Protein AF-A0A428R364-F1 (afdb_monomer_lite)

Foldseek 3Di:
DPDDDDAAPVCLVVLVVVLVVLVVVLVVLVVVLVVLVVVLVVDDPVCVVVNVVSVVVNVVSVVVNVVSVVVSVVSVVVSVVRDPDPCVPVPPDPDDD

pLDDT: mean 82.58, std 17.65, range [37.97, 97.25]

Organism: NCBI:txid1325734

Secondary structure (DSSP, 8-state):
--------GGGHHHHHHHHHHHHHHHHHHHHHHHHHHHHHHTS-TT-HHHHHHHHHHHHHHHHHHHHHHHHHHHHHHHHHHHSPPPGGGSSSSS---

Sequence (97 aa):
MASQVFLNSTHVPLLDSFLFSLNSHIEDLLVRLNKLYQIMEHLPANQTEEHTRLDLLVKQCSLEADWAIKTFRSYMVMKEAAAPMPDNKRGKKFREL

Radius of gyration: 22.22 Å; chains: 1; bounding box: 51×35×63 Å

Structure (mmCIF, N/CA/C/O backbone):
data_AF-A0A428R364-F1
#
_entry.id   AF-A0A428R364-F1
#
loop_
_atom_site.group_PDB
_atom_site.id
_atom_site.type_symbol
_atom_site.label_atom_id
_atom_site.label_alt_id
_atom_site.label_comp_id
_atom_site.label_asym_id
_atom_site.label_entity_id
_atom_site.label_seq_id
_atom_site.pdbx_PDB_ins_code
_atom_site.Cartn_x
_atom_site.Cartn_y
_atom_site.Cartn_z
_atom_site.occupancy
_atom_site.B_iso_or_equiv
_atom_site.auth_seq_id
_atom_site.auth_comp_id
_atom_site.auth_asym_id
_atom_site.auth_atom_id
_atom_site.pdbx_PDB_model_num
ATOM 1 N N . MET A 1 1 ? 32.472 -1.887 -2.076 1.00 37.97 1 MET A N 1
ATOM 2 C CA . MET A 1 1 ? 32.346 -1.123 -3.335 1.00 37.97 1 MET A CA 1
ATOM 3 C C . MET A 1 1 ? 30.961 -1.401 -3.890 1.00 37.97 1 MET A C 1
ATOM 5 O O . MET A 1 1 ? 30.667 -2.561 -4.136 1.00 37.97 1 MET A O 1
ATOM 9 N N . ALA A 1 2 ? 30.085 -0.398 -3.976 1.00 48.38 2 ALA A N 1
ATOM 10 C CA . ALA A 1 2 ? 28.773 -0.580 -4.592 1.00 48.38 2 ALA A CA 1
ATOM 11 C C . ALA A 1 2 ? 28.964 -0.604 -6.112 1.00 48.38 2 ALA A C 1
ATOM 13 O O . ALA A 1 2 ? 29.384 0.395 -6.694 1.00 48.38 2 ALA A O 1
ATOM 14 N N . SER A 1 3 ? 28.727 -1.751 -6.742 1.00 55.03 3 SER A N 1
ATOM 15 C CA . SER A 1 3 ? 28.733 -1.861 -8.199 1.00 55.03 3 SER A CA 1
ATOM 16 C C . SER A 1 3 ? 27.612 -0.984 -8.752 1.00 55.03 3 SER A C 1
ATOM 18 O O . SER A 1 3 ? 26.444 -1.189 -8.425 1.00 55.03 3 SER A O 1
ATOM 20 N N . GLN A 1 4 ? 27.964 0.024 -9.549 1.00 61.00 4 GLN A N 1
ATOM 21 C CA . GLN A 1 4 ? 26.995 0.927 -10.158 1.00 61.00 4 GLN A CA 1
ATOM 22 C C . GLN A 1 4 ? 26.208 0.152 -11.220 1.00 61.00 4 GLN A C 1
ATOM 24 O O . GLN A 1 4 ? 26.730 -0.177 -12.284 1.00 61.00 4 GLN A O 1
ATOM 29 N N . VAL A 1 5 ? 24.961 -0.194 -10.905 1.00 64.88 5 VAL A N 1
ATOM 30 C CA . VAL A 1 5 ? 24.059 -0.857 -11.849 1.00 64.88 5 VAL A CA 1
ATOM 31 C C . VAL A 1 5 ? 23.638 0.172 -12.897 1.00 64.88 5 VAL A C 1
ATOM 33 O O . VAL A 1 5 ? 22.938 1.133 -12.585 1.00 64.88 5 VAL A O 1
ATOM 36 N N . PHE A 1 6 ? 24.082 -0.013 -14.139 1.00 69.12 6 PHE A N 1
ATOM 37 C CA . PHE A 1 6 ? 23.631 0.790 -15.272 1.00 69.12 6 PHE A CA 1
ATOM 38 C C . PHE A 1 6 ? 22.290 0.259 -15.778 1.00 69.12 6 PHE A C 1
ATOM 40 O O . PHE A 1 6 ? 22.214 -0.834 -16.338 1.00 69.12 6 PHE A O 1
ATOM 47 N N . LEU A 1 7 ? 21.233 1.049 -15.597 1.00 68.00 7 LEU A N 1
ATOM 48 C CA . LEU A 1 7 ? 19.927 0.776 -16.189 1.00 68.00 7 LEU A CA 1
ATOM 49 C C . LEU A 1 7 ? 19.923 1.230 -17.649 1.00 68.00 7 LEU A C 1
ATOM 51 O O . LEU A 1 7 ? 20.329 2.343 -17.972 1.00 68.00 7 LEU A O 1
ATOM 55 N N . ASN A 1 8 ? 19.459 0.355 -18.531 1.00 72.31 8 ASN A N 1
ATOM 56 C CA . ASN A 1 8 ? 19.291 0.617 -19.957 1.00 72.31 8 ASN A CA 1
ATOM 57 C C . ASN A 1 8 ? 17.930 0.063 -20.421 1.00 72.31 8 ASN A C 1
ATOM 59 O O . ASN A 1 8 ? 17.192 -0.540 -19.635 1.00 72.31 8 ASN A O 1
ATOM 63 N N . SER A 1 9 ? 17.611 0.229 -21.703 1.00 72.06 9 SER A N 1
ATOM 64 C CA . SER A 1 9 ? 16.312 -0.143 -22.275 1.00 72.06 9 SER A CA 1
ATOM 65 C C . SER A 1 9 ? 15.925 -1.618 -22.090 1.00 72.06 9 SER A C 1
ATOM 67 O O . SER A 1 9 ? 14.736 -1.922 -22.063 1.00 72.06 9 SER A O 1
ATOM 69 N N . THR A 1 10 ? 16.879 -2.539 -21.895 1.00 78.81 10 THR A N 1
ATOM 70 C CA . THR A 1 10 ? 16.572 -3.965 -21.674 1.00 78.81 10 THR A CA 1
ATOM 71 C C . THR A 1 10 ? 16.013 -4.252 -20.279 1.00 78.81 10 THR A C 1
ATOM 73 O O . THR A 1 10 ? 15.416 -5.302 -20.071 1.00 78.81 10 THR A O 1
ATOM 76 N N . HIS A 1 11 ? 16.176 -3.331 -19.325 1.00 75.69 11 HIS A N 1
ATOM 77 C CA . HIS A 1 11 ? 15.651 -3.459 -17.960 1.00 75.69 11 HIS A CA 1
ATOM 78 C C . HIS A 1 11 ? 14.244 -2.864 -17.798 1.00 75.69 11 HIS A C 1
ATOM 80 O O . HIS A 1 11 ? 13.568 -3.150 -16.810 1.00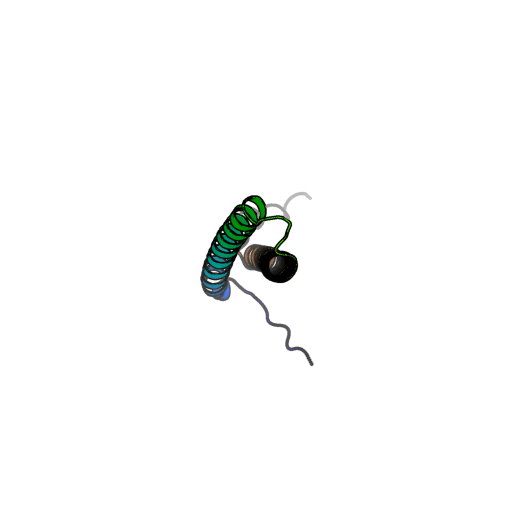 75.69 11 HIS A O 1
ATOM 86 N N . VAL A 1 12 ? 13.786 -2.065 -18.770 1.00 78.69 12 VAL A N 1
ATOM 87 C CA . VAL A 1 12 ? 12.478 -1.390 -18.739 1.00 78.69 12 VAL A CA 1
ATOM 88 C C . VAL A 1 12 ? 11.308 -2.376 -18.575 1.00 78.69 12 VAL A C 1
ATOM 90 O O . VAL A 1 12 ? 10.470 -2.117 -17.718 1.00 78.69 12 VAL A O 1
ATOM 93 N N . PRO A 1 13 ? 11.257 -3.543 -19.254 1.00 82.62 13 PRO A N 1
ATOM 94 C CA . PRO A 1 13 ? 10.146 -4.486 -19.072 1.00 82.62 13 PRO A CA 1
ATOM 95 C C . PRO A 1 13 ? 10.060 -5.101 -17.664 1.00 82.62 13 PRO A C 1
ATOM 97 O O . PRO A 1 13 ? 8.969 -5.320 -17.141 1.00 82.62 13 PRO A O 1
ATOM 100 N N . LEU A 1 14 ? 11.203 -5.371 -17.022 1.00 83.25 14 LEU A N 1
ATOM 101 C CA . LEU A 1 14 ? 11.233 -5.872 -15.640 1.00 83.25 14 LEU A CA 1
ATOM 102 C C . LEU A 1 14 ? 10.737 -4.802 -14.667 1.00 83.25 14 LEU A C 1
ATOM 104 O O . LEU A 1 14 ? 9.971 -5.087 -13.747 1.00 83.25 14 LEU A O 1
ATOM 108 N N . LEU A 1 15 ? 11.154 -3.561 -14.912 1.00 85.75 15 LEU A N 1
ATOM 109 C CA . LEU A 1 15 ? 10.716 -2.401 -14.157 1.00 85.75 15 LEU A CA 1
ATOM 110 C C . LEU A 1 15 ? 9.212 -2.147 -14.327 1.00 85.75 15 LEU A C 1
ATOM 112 O O . LEU A 1 15 ? 8.543 -1.833 -13.349 1.00 85.75 15 LEU A O 1
ATOM 116 N N . ASP A 1 16 ? 8.667 -2.367 -15.522 1.00 86.88 16 ASP A N 1
ATOM 117 C CA . ASP A 1 16 ? 7.230 -2.284 -15.796 1.00 86.88 16 ASP A CA 1
ATOM 118 C C . ASP A 1 16 ? 6.428 -3.313 -15.010 1.00 86.88 16 ASP A C 1
ATOM 120 O O . ASP A 1 16 ? 5.445 -2.958 -14.360 1.00 86.88 16 ASP A O 1
ATOM 124 N N . SER A 1 17 ? 6.865 -4.574 -15.016 1.00 88.69 17 SER A N 1
ATOM 125 C CA . SER A 1 17 ? 6.204 -5.620 -14.234 1.00 88.69 17 SER A CA 1
ATOM 126 C C . SER A 1 17 ? 6.263 -5.328 -12.734 1.00 88.69 17 SER A C 1
ATOM 128 O O . SER A 1 17 ? 5.280 -5.559 -12.032 1.00 88.69 17 SER A O 1
ATOM 130 N N . PHE A 1 18 ? 7.392 -4.819 -12.235 1.00 89.94 18 PHE A N 1
ATOM 131 C CA . PHE A 1 18 ? 7.528 -4.439 -10.831 1.00 89.94 18 PHE A CA 1
ATOM 132 C C . PHE A 1 18 ? 6.616 -3.260 -10.470 1.00 89.94 18 PHE A C 1
ATOM 134 O O . PHE A 1 18 ? 5.883 -3.331 -9.484 1.00 89.94 18 PHE A O 1
ATOM 141 N N . LEU A 1 19 ? 6.618 -2.200 -11.283 1.00 92.69 19 LEU A N 1
ATOM 142 C CA . LEU A 1 19 ? 5.766 -1.026 -11.098 1.00 92.69 19 LEU A CA 1
ATOM 143 C C . LEU A 1 19 ? 4.281 -1.390 -11.151 1.00 92.69 19 LEU A C 1
ATOM 145 O O . LEU A 1 19 ? 3.510 -0.869 -10.353 1.00 92.69 19 LEU A O 1
ATOM 149 N N . PHE A 1 20 ? 3.885 -2.304 -12.039 1.00 94.31 20 PHE A N 1
ATOM 150 C CA . PHE A 1 20 ? 2.514 -2.804 -12.107 1.00 94.31 20 PHE A CA 1
ATOM 151 C C . PHE A 1 20 ? 2.097 -3.497 -10.803 1.00 94.31 20 PHE A C 1
ATOM 153 O O . PHE A 1 20 ? 1.082 -3.131 -10.210 1.00 94.31 20 PHE A O 1
ATOM 160 N N . SER A 1 21 ? 2.907 -4.440 -10.313 1.00 94.75 21 SER A N 1
ATOM 161 C CA . SER A 1 21 ? 2.647 -5.128 -9.043 1.00 94.75 21 SER A CA 1
ATOM 162 C C . SER A 1 21 ? 2.611 -4.157 -7.863 1.00 94.75 21 SER A C 1
ATOM 164 O O . SER A 1 21 ? 1.747 -4.263 -6.996 1.00 94.75 21 SER A O 1
ATOM 166 N N . LEU A 1 22 ? 3.517 -3.177 -7.842 1.00 94.31 22 LEU A N 1
ATOM 167 C CA . LEU A 1 22 ? 3.568 -2.170 -6.789 1.00 94.31 22 LEU A CA 1
ATOM 168 C C . LEU A 1 22 ? 2.356 -1.229 -6.832 1.00 94.31 22 LEU A C 1
ATOM 170 O O . LEU A 1 22 ? 1.825 -0.884 -5.782 1.00 94.31 22 LEU A O 1
ATOM 174 N N . ASN A 1 23 ? 1.881 -0.852 -8.022 1.00 94.94 23 ASN A N 1
ATOM 175 C CA . ASN A 1 23 ? 0.660 -0.062 -8.173 1.00 94.94 23 ASN A CA 1
ATOM 176 C C . ASN A 1 23 ? -0.572 -0.833 -7.681 1.00 94.94 23 ASN A C 1
ATOM 178 O O . ASN A 1 23 ? -1.369 -0.287 -6.925 1.00 94.94 23 ASN A O 1
ATOM 182 N N . SER A 1 24 ? -0.689 -2.115 -8.038 1.00 96.62 24 SER A N 1
ATOM 183 C CA . SER A 1 24 ? -1.768 -2.972 -7.535 1.00 96.62 24 SER A CA 1
ATOM 184 C C . SER A 1 24 ? -1.735 -3.098 -6.006 1.00 96.62 24 SER A C 1
ATOM 186 O O . SER A 1 24 ? -2.778 -3.046 -5.358 1.00 96.62 24 SER A O 1
ATOM 188 N N . HIS A 1 25 ? -0.540 -3.181 -5.412 1.00 96.38 25 HIS A N 1
ATOM 189 C CA . HIS A 1 25 ? -0.379 -3.176 -3.956 1.00 96.38 25 HIS A CA 1
ATOM 190 C C . HIS A 1 25 ? -0.830 -1.855 -3.317 1.00 96.38 25 HIS A C 1
ATOM 192 O O . HIS A 1 25 ? -1.515 -1.865 -2.298 1.00 96.38 25 HIS A O 1
ATOM 198 N N . ILE A 1 26 ? -0.502 -0.710 -3.928 1.00 96.50 26 ILE A N 1
ATOM 199 C CA . ILE A 1 26 ? -0.973 0.607 -3.466 1.00 96.50 26 ILE A CA 1
ATOM 200 C C . ILE A 1 26 ? -2.505 0.669 -3.487 1.00 96.50 26 ILE A C 1
ATOM 202 O O . ILE A 1 26 ? -3.107 1.115 -2.513 1.00 96.50 26 ILE A O 1
ATOM 206 N N . GLU A 1 27 ? -3.140 0.207 -4.564 1.00 96.94 27 GLU A N 1
ATOM 207 C CA . GLU A 1 27 ? -4.603 0.170 -4.674 1.00 96.94 27 GLU A CA 1
ATOM 208 C C . GLU A 1 27 ? -5.236 -0.676 -3.560 1.00 96.94 27 GLU A C 1
ATOM 210 O O . GLU A 1 27 ? -6.186 -0.230 -2.912 1.00 96.94 27 GLU A O 1
ATOM 215 N N . ASP A 1 28 ? -4.676 -1.853 -3.268 1.00 97.25 28 ASP A N 1
ATOM 216 C CA . ASP A 1 28 ? -5.157 -2.703 -2.176 1.00 97.25 28 ASP A CA 1
ATOM 217 C C . ASP A 1 28 ? -4.984 -2.035 -0.800 1.00 97.25 28 ASP A C 1
ATOM 219 O O . ASP A 1 28 ? -5.904 -2.051 0.021 1.00 97.25 28 ASP A O 1
ATOM 223 N N . LEU A 1 29 ? -3.852 -1.367 -0.550 1.00 96.75 29 LEU A N 1
ATOM 224 C CA . LEU A 1 29 ? -3.629 -0.611 0.688 1.00 96.75 29 LEU A CA 1
ATOM 225 C C . LEU A 1 29 ? -4.645 0.523 0.867 1.00 96.75 29 LEU A C 1
ATOM 227 O O . LEU A 1 29 ? -5.159 0.715 1.969 1.00 96.75 29 LEU A O 1
ATOM 231 N N . LEU A 1 30 ? -4.991 1.242 -0.203 1.00 95.38 30 LEU A N 1
ATOM 232 C CA . LEU A 1 30 ? -6.011 2.294 -0.154 1.00 95.38 30 LEU A CA 1
ATOM 233 C C . LEU A 1 30 ? -7.399 1.723 0.161 1.00 95.38 30 LEU A C 1
ATOM 235 O O . LEU A 1 30 ? -8.132 2.290 0.975 1.00 95.38 30 LEU A O 1
ATOM 239 N N . VAL A 1 31 ? -7.748 0.571 -0.419 1.00 97.25 31 VAL A N 1
ATOM 240 C CA . VAL A 1 31 ? -8.998 -0.137 -0.099 1.00 97.25 31 VAL A CA 1
ATOM 241 C C . VAL A 1 31 ? -9.016 -0.584 1.364 1.00 97.25 31 VAL A C 1
ATOM 243 O O . VAL A 1 31 ? -10.037 -0.431 2.039 1.00 97.25 31 VAL A O 1
ATOM 246 N N . ARG A 1 32 ? -7.903 -1.120 1.878 1.00 96.25 32 ARG A N 1
ATOM 247 C CA . ARG A 1 32 ? -7.777 -1.523 3.287 1.00 96.25 32 ARG A CA 1
ATOM 248 C C . ARG A 1 32 ? -7.914 -0.330 4.227 1.00 96.25 32 ARG A C 1
ATOM 250 O O . ARG A 1 32 ? -8.698 -0.417 5.165 1.00 96.25 32 ARG A O 1
ATOM 257 N N . LEU A 1 33 ? -7.230 0.782 3.955 1.00 96.12 33 LEU A N 1
ATOM 258 C CA . LEU A 1 33 ? -7.359 2.014 4.740 1.00 96.12 33 LEU A CA 1
ATOM 259 C C . LEU A 1 33 ? -8.806 2.495 4.790 1.00 96.12 33 LEU A C 1
ATOM 261 O O . LEU A 1 33 ? -9.327 2.740 5.873 1.00 96.12 33 LEU A O 1
ATOM 265 N N . ASN A 1 34 ? -9.480 2.554 3.641 1.00 96.12 34 ASN A N 1
ATOM 266 C CA . ASN A 1 34 ? -10.882 2.954 3.583 1.00 96.12 34 ASN A CA 1
ATOM 267 C C . ASN A 1 34 ? -11.778 2.046 4.447 1.00 96.12 34 ASN A C 1
ATOM 269 O O . ASN A 1 34 ? -12.611 2.538 5.202 1.00 96.12 34 ASN A O 1
ATOM 273 N N . LYS A 1 35 ? -11.567 0.724 4.405 1.00 96.44 35 LYS A N 1
ATOM 274 C CA . LYS A 1 35 ? -12.293 -0.224 5.269 1.00 96.44 35 LYS A CA 1
ATOM 275 C C . LYS A 1 35 ? -12.001 -0.001 6.755 1.00 96.44 3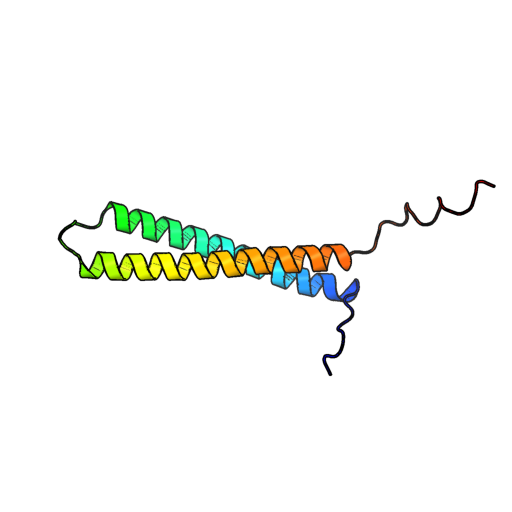5 LYS A C 1
ATOM 277 O O . LYS A 1 35 ? -12.922 -0.064 7.561 1.00 96.44 35 LYS A O 1
ATOM 282 N N . LEU A 1 36 ? -10.747 0.260 7.128 1.00 95.25 36 LEU A N 1
ATOM 283 C CA . LEU A 1 36 ? -10.377 0.529 8.522 1.00 95.25 36 LEU A CA 1
ATOM 284 C C . LEU A 1 36 ? -11.046 1.809 9.040 1.00 95.25 36 LEU A C 1
ATOM 286 O O . LEU A 1 36 ? -11.577 1.801 10.148 1.00 95.25 36 LEU A O 1
ATOM 290 N N . TYR A 1 37 ? -11.099 2.868 8.228 1.00 93.38 37 TYR A N 1
ATOM 291 C CA . TYR A 1 37 ? -11.812 4.098 8.581 1.00 93.38 37 TYR A CA 1
ATOM 292 C C . TYR A 1 37 ? -13.320 3.873 8.749 1.00 93.38 37 TYR A C 1
ATOM 294 O O . TYR A 1 37 ? -13.885 4.326 9.739 1.00 93.38 37 TYR A O 1
ATOM 302 N N . GLN A 1 38 ? -13.954 3.097 7.863 1.00 95.38 38 GLN A N 1
ATOM 303 C CA . GLN A 1 38 ? -15.371 2.731 8.005 1.00 95.38 38 GLN A CA 1
ATOM 304 C C . GLN A 1 38 ? -15.652 1.960 9.302 1.00 95.38 38 GLN A C 1
ATOM 306 O O . GLN A 1 38 ? -16.658 2.195 9.966 1.00 95.38 38 GLN A O 1
ATOM 311 N N . ILE A 1 39 ? -14.759 1.045 9.692 1.00 94.06 39 ILE A N 1
ATOM 312 C CA . ILE A 1 39 ? -14.886 0.323 10.967 1.00 94.06 39 ILE A CA 1
ATOM 313 C C . ILE A 1 39 ? -14.767 1.301 12.143 1.00 94.06 39 ILE A C 1
ATOM 315 O O . ILE A 1 39 ? -15.531 1.201 13.099 1.00 94.06 39 ILE A O 1
ATOM 319 N N . MET A 1 40 ? -13.844 2.261 12.060 1.00 90.25 40 MET A N 1
ATOM 320 C CA . MET A 1 40 ? -13.584 3.238 13.120 1.00 90.25 40 MET A CA 1
ATOM 321 C C . MET A 1 40 ? -14.787 4.147 13.375 1.00 90.25 40 MET A C 1
ATOM 323 O O . MET A 1 40 ? -15.115 4.419 14.525 1.00 90.25 40 MET A O 1
ATOM 327 N N . GLU A 1 41 ? -15.483 4.560 12.314 1.00 90.50 41 GLU A N 1
ATOM 328 C CA . GLU A 1 41 ? -16.705 5.372 12.394 1.00 90.50 41 GLU A CA 1
ATOM 329 C C . GLU A 1 41 ? -17.866 4.656 13.099 1.00 90.50 41 GLU A C 1
ATOM 331 O O . GLU A 1 41 ? -18.757 5.302 13.652 1.00 90.50 41 GLU A O 1
ATOM 336 N N . HIS A 1 42 ? -17.873 3.322 13.088 1.00 92.75 42 HIS A N 1
ATOM 337 C CA . HIS A 1 42 ? -18.927 2.504 13.686 1.00 92.75 42 HIS A CA 1
ATOM 338 C C . HIS A 1 42 ? -18.537 1.893 15.035 1.00 92.75 42 HIS A C 1
ATOM 340 O O . HIS A 1 42 ? -19.350 1.196 15.648 1.00 92.75 42 HIS A O 1
ATOM 346 N N . LEU A 1 43 ? -17.316 2.144 15.514 1.00 91.12 43 LEU A N 1
ATOM 347 C CA . LEU A 1 43 ? -16.813 1.543 16.739 1.00 91.12 43 LEU A CA 1
ATOM 348 C C . LEU A 1 43 ? -17.354 2.283 17.980 1.00 91.12 43 LEU A C 1
ATOM 350 O O . LEU A 1 43 ? -17.138 3.491 18.122 1.00 91.12 43 LEU A O 1
ATOM 354 N N . PRO A 1 44 ? -18.031 1.592 18.917 1.00 90.31 44 PRO A N 1
ATOM 355 C CA . PRO A 1 44 ? -18.538 2.209 20.139 1.00 90.31 44 PRO A CA 1
ATOM 356 C C . PRO A 1 44 ? -17.431 2.876 20.970 1.00 90.31 44 PRO A C 1
ATOM 358 O O . PRO A 1 44 ? -16.337 2.339 21.125 1.00 90.31 44 PRO A O 1
ATOM 361 N N . ALA A 1 45 ? -17.720 4.035 21.567 1.00 84.44 45 ALA A N 1
ATOM 362 C CA . ALA A 1 45 ? -16.732 4.821 22.322 1.00 84.44 45 ALA A CA 1
ATOM 363 C C . ALA A 1 45 ? -16.210 4.137 23.604 1.00 84.44 45 ALA A C 1
ATOM 365 O O . ALA A 1 45 ? -15.210 4.564 24.171 1.00 84.44 45 ALA A O 1
ATOM 366 N N . ASN A 1 46 ? -16.882 3.087 24.082 1.00 88.25 46 ASN A N 1
ATOM 367 C CA . ASN A 1 46 ? -16.491 2.330 25.272 1.00 88.25 46 ASN A CA 1
ATOM 368 C C . ASN A 1 46 ? -15.492 1.190 24.984 1.00 88.25 46 ASN A C 1
ATOM 370 O O . ASN A 1 46 ? -15.062 0.523 25.922 1.00 88.25 46 ASN A O 1
ATOM 374 N N . GLN A 1 47 ? -15.118 0.969 23.720 1.00 87.50 47 GLN A N 1
ATOM 375 C CA . GLN A 1 47 ? -14.217 -0.102 23.276 1.00 87.50 47 GLN A CA 1
ATOM 376 C C . GLN A 1 47 ? -12.774 0.395 23.088 1.00 87.50 47 GLN A C 1
ATOM 378 O O . GLN A 1 47 ? -12.219 0.399 21.990 1.00 87.50 47 GLN A O 1
ATOM 383 N N . THR A 1 48 ? -12.161 0.892 24.166 1.00 88.31 48 THR A N 1
ATOM 384 C CA . THR A 1 48 ? -10.851 1.572 24.124 1.00 88.31 48 THR A CA 1
ATOM 385 C C . THR A 1 48 ? -9.725 0.700 23.554 1.00 88.31 48 THR A C 1
ATOM 387 O O . THR A 1 48 ? -8.828 1.207 22.873 1.00 88.31 48 THR A O 1
ATOM 390 N N . GLU A 1 49 ? -9.746 -0.610 23.813 1.00 93.75 49 GLU A N 1
ATOM 391 C CA . GLU A 1 49 ? -8.720 -1.528 23.308 1.00 93.75 49 GLU A CA 1
ATOM 392 C C . GLU A 1 49 ? -8.868 -1.756 21.798 1.00 93.75 49 GLU A C 1
ATOM 394 O O . GLU A 1 49 ? -7.880 -1.729 21.064 1.00 93.75 49 GLU A O 1
ATOM 399 N N . GLU A 1 50 ? -10.097 -1.913 21.313 1.00 92.69 50 GLU A N 1
ATOM 400 C CA . GLU A 1 50 ? -10.415 -2.044 19.896 1.00 92.69 50 GLU A CA 1
ATOM 401 C C . GLU A 1 50 ? -10.064 -0.769 19.125 1.00 92.69 50 GLU A C 1
ATOM 403 O O . GLU A 1 50 ? -9.454 -0.870 18.061 1.00 92.69 50 GLU A O 1
ATOM 408 N N . HIS A 1 51 ? -10.348 0.415 19.687 1.00 92.00 51 HIS A N 1
ATOM 409 C CA . HIS A 1 51 ? -9.922 1.703 19.119 1.00 92.00 51 HIS A CA 1
ATOM 410 C C . HIS A 1 51 ? -8.398 1.755 18.989 1.00 92.00 51 HIS A C 1
ATOM 412 O O . HIS A 1 51 ? -7.869 2.051 17.922 1.00 92.00 51 HIS A O 1
ATOM 418 N N . THR A 1 52 ? -7.676 1.355 20.040 1.00 93.88 52 THR A N 1
ATOM 419 C CA . THR A 1 52 ? -6.204 1.328 20.032 1.00 93.88 52 THR A CA 1
ATOM 420 C C . THR A 1 52 ? -5.651 0.365 18.977 1.00 93.88 52 THR A C 1
ATOM 422 O O . THR A 1 52 ? -4.696 0.686 18.266 1.00 93.88 52 THR A O 1
ATOM 425 N N . ARG A 1 53 ? -6.240 -0.830 18.849 1.00 94.88 53 ARG A N 1
ATOM 426 C CA . ARG A 1 53 ? -5.843 -1.817 17.833 1.00 94.88 53 ARG A CA 1
ATOM 427 C C . ARG A 1 53 ? -6.118 -1.301 16.424 1.00 94.88 53 ARG A C 1
ATOM 429 O O . ARG A 1 53 ? -5.282 -1.475 15.539 1.00 94.88 53 ARG A O 1
ATOM 436 N N . LEU A 1 54 ? -7.257 -0.649 16.222 1.00 95.44 54 LEU A N 1
ATOM 437 C CA . LEU A 1 54 ? -7.633 -0.081 14.936 1.00 95.44 54 LEU A CA 1
ATOM 438 C C . LEU A 1 54 ? -6.709 1.074 14.537 1.00 95.44 54 LEU A C 1
ATOM 440 O O . LEU A 1 54 ? -6.214 1.088 13.412 1.00 95.44 54 LEU A O 1
ATOM 444 N N . ASP A 1 55 ? -6.372 1.957 15.475 1.00 95.06 55 ASP A N 1
ATOM 445 C CA . ASP A 1 55 ? -5.386 3.022 15.277 1.00 95.06 55 ASP A CA 1
ATOM 446 C C . ASP A 1 55 ? -4.017 2.473 14.858 1.00 95.06 55 ASP A C 1
ATOM 448 O O . ASP A 1 55 ? -3.352 3.034 13.983 1.00 95.06 55 ASP A O 1
ATOM 452 N N . LEU A 1 56 ? -3.572 1.368 15.467 1.00 96.38 56 LEU A N 1
ATOM 453 C CA . LEU A 1 56 ? -2.321 0.707 15.091 1.00 96.38 56 LEU A CA 1
ATOM 454 C C . LEU A 1 56 ? -2.379 0.151 13.664 1.00 96.38 56 LEU A C 1
ATOM 456 O O . LEU A 1 56 ? -1.431 0.347 12.903 1.00 96.38 56 LEU A O 1
ATOM 460 N N . LEU A 1 57 ? -3.490 -0.482 13.278 1.00 96.50 57 LEU A N 1
ATOM 461 C CA . LEU A 1 57 ? -3.690 -0.990 11.918 1.00 96.50 57 LEU A CA 1
ATOM 462 C C . LEU A 1 57 ? -3.716 0.143 10.885 1.00 96.50 57 LEU A C 1
ATOM 464 O O . LEU A 1 57 ? -3.065 0.036 9.844 1.00 96.50 57 LEU A O 1
ATOM 468 N N . VAL A 1 58 ? -4.407 1.248 11.183 1.00 95.75 58 VAL A N 1
ATOM 469 C CA . VAL A 1 58 ? -4.439 2.443 10.326 1.00 95.75 58 VAL A CA 1
ATOM 470 C C . VAL A 1 58 ? -3.037 3.023 10.172 1.00 95.75 58 VAL A C 1
ATOM 472 O O . VAL A 1 58 ? -2.610 3.298 9.049 1.00 95.75 58 VAL A O 1
ATOM 475 N N . LYS A 1 59 ? -2.282 3.161 11.269 1.00 96.38 59 LYS A N 1
ATOM 476 C CA . LYS A 1 59 ? -0.892 3.642 11.234 1.00 96.38 59 LYS A CA 1
ATOM 477 C C . LYS A 1 59 ? -0.003 2.740 10.387 1.00 96.38 59 LYS A C 1
ATOM 479 O O . LYS A 1 59 ? 0.719 3.242 9.530 1.00 96.38 59 LYS A O 1
ATOM 484 N N . GLN A 1 60 ? -0.064 1.427 10.595 1.00 96.12 60 GLN A N 1
ATOM 485 C CA . GLN A 1 60 ? 0.744 0.473 9.839 1.00 96.12 60 GLN A CA 1
ATOM 486 C C . GLN A 1 60 ? 0.419 0.530 8.344 1.00 96.12 60 GLN A C 1
ATOM 488 O O . GLN A 1 60 ? 1.327 0.660 7.526 1.00 96.12 60 GLN A O 1
ATOM 493 N N . CYS A 1 61 ? -0.866 0.500 7.989 1.00 96.31 61 CYS A N 1
ATOM 494 C CA . CYS A 1 61 ? -1.294 0.543 6.595 1.00 96.31 61 CYS A CA 1
ATOM 495 C C . CYS A 1 61 ? -0.932 1.883 5.930 1.00 96.31 61 CYS A C 1
ATOM 497 O O . CYS A 1 61 ? -0.500 1.907 4.780 1.00 96.31 61 CYS A O 1
ATOM 499 N N . SER A 1 62 ? -1.003 2.992 6.676 1.00 95.12 62 SER A N 1
ATOM 500 C CA . SER A 1 62 ? -0.574 4.315 6.200 1.00 95.12 62 SER A CA 1
ATOM 501 C C . SER A 1 62 ? 0.931 4.382 5.933 1.00 95.12 62 SER A C 1
ATOM 503 O O . SER A 1 62 ? 1.348 4.924 4.912 1.00 95.12 62 SER A O 1
ATOM 505 N N . LEU A 1 63 ? 1.753 3.823 6.828 1.00 97.19 63 LEU A N 1
ATOM 506 C CA . LEU A 1 63 ? 3.207 3.764 6.645 1.00 97.19 63 LEU A CA 1
ATOM 507 C C . LEU A 1 63 ? 3.588 2.906 5.437 1.00 97.19 63 LEU A C 1
ATOM 509 O O . LEU A 1 63 ? 4.465 3.282 4.661 1.00 97.19 63 LEU A O 1
ATOM 513 N N . GLU A 1 64 ? 2.913 1.772 5.261 1.00 96.81 64 GLU A N 1
ATOM 514 C CA . GLU A 1 64 ? 3.132 0.896 4.114 1.00 96.81 64 GLU A CA 1
ATOM 515 C C . GLU A 1 64 ? 2.730 1.576 2.798 1.00 96.81 64 GLU A C 1
ATOM 517 O O . GLU A 1 64 ? 3.481 1.519 1.824 1.00 96.81 64 GLU A O 1
ATOM 522 N N . ALA A 1 65 ? 1.600 2.290 2.782 1.00 95.06 65 ALA A N 1
ATOM 523 C CA . ALA A 1 65 ? 1.148 3.047 1.618 1.00 95.06 65 ALA A CA 1
ATOM 524 C C . ALA A 1 65 ? 2.123 4.177 1.257 1.00 95.06 65 ALA A C 1
ATOM 526 O O . ALA A 1 65 ? 2.484 4.328 0.090 1.00 95.06 65 ALA A O 1
ATOM 527 N N . ASP A 1 66 ? 2.602 4.941 2.243 1.00 96.44 66 ASP A N 1
ATOM 528 C CA . ASP A 1 66 ? 3.605 5.989 2.031 1.00 96.44 66 ASP A CA 1
ATOM 529 C C . ASP A 1 66 ? 4.906 5.418 1.446 1.00 96.44 66 ASP A C 1
ATOM 531 O O . ASP A 1 66 ? 5.430 5.932 0.451 1.00 96.44 66 ASP A O 1
ATOM 535 N N . TRP A 1 67 ? 5.394 4.310 2.011 1.00 97.19 67 TRP A N 1
ATOM 536 C CA . TRP A 1 67 ? 6.569 3.618 1.493 1.00 97.19 67 TRP A CA 1
ATOM 537 C C . TRP A 1 67 ? 6.357 3.124 0.056 1.00 97.19 67 TRP A C 1
ATOM 539 O O . TRP A 1 67 ? 7.214 3.352 -0.806 1.00 97.19 67 TRP A O 1
ATOM 549 N N . ALA A 1 68 ? 5.211 2.505 -0.235 1.00 95.88 68 ALA A N 1
ATOM 550 C CA . ALA A 1 68 ? 4.895 1.981 -1.559 1.00 95.88 68 ALA A CA 1
ATOM 551 C C . ALA A 1 68 ? 4.793 3.103 -2.605 1.00 95.88 68 ALA A C 1
ATOM 553 O O . ALA A 1 68 ? 5.399 3.003 -3.672 1.00 95.88 68 ALA A O 1
ATOM 554 N N . ILE A 1 69 ? 4.126 4.217 -2.282 1.00 95.12 69 ILE A N 1
ATOM 555 C CA . ILE A 1 69 ? 3.999 5.390 -3.162 1.00 95.12 69 ILE A CA 1
ATOM 556 C C . ILE A 1 69 ? 5.369 6.018 -3.450 1.00 95.12 69 ILE A C 1
ATOM 558 O O . ILE A 1 69 ? 5.683 6.328 -4.603 1.00 95.12 69 ILE A O 1
ATOM 562 N N . LYS A 1 70 ? 6.211 6.210 -2.427 1.00 95.75 70 LYS A N 1
ATOM 563 C CA . LYS A 1 70 ? 7.568 6.765 -2.598 1.00 95.75 70 LYS A CA 1
ATOM 564 C C . LYS A 1 70 ? 8.453 5.857 -3.446 1.00 95.75 70 LYS A C 1
ATOM 566 O O . LYS A 1 70 ? 9.194 6.341 -4.307 1.00 95.75 70 LYS A O 1
ATOM 571 N N . THR A 1 71 ? 8.341 4.550 -3.229 1.00 93.00 71 THR A N 1
ATOM 572 C CA . THR A 1 71 ? 9.042 3.533 -4.014 1.00 93.00 71 THR A CA 1
ATOM 573 C C . THR A 1 71 ? 8.587 3.590 -5.469 1.00 93.00 71 THR A C 1
ATOM 575 O O . THR A 1 71 ? 9.416 3.760 -6.360 1.00 93.00 71 THR A O 1
ATOM 578 N N . PHE A 1 72 ? 7.278 3.580 -5.719 1.00 93.81 72 PHE A N 1
ATOM 579 C CA . PHE A 1 72 ? 6.707 3.668 -7.062 1.00 93.81 72 PHE A CA 1
ATOM 580 C C . PHE A 1 72 ? 7.195 4.909 -7.814 1.00 93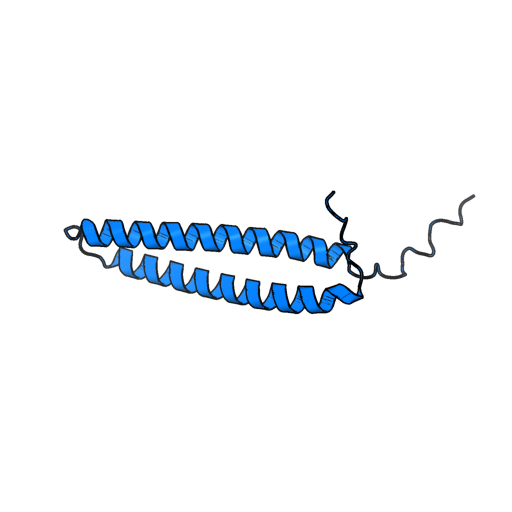.81 72 PHE A C 1
ATOM 582 O O . PHE A 1 72 ? 7.677 4.803 -8.940 1.00 93.81 72 PHE A O 1
ATOM 589 N N . ARG A 1 73 ? 7.161 6.082 -7.169 1.00 92.69 73 ARG A N 1
ATOM 590 C CA . ARG A 1 73 ? 7.660 7.337 -7.758 1.00 92.69 73 ARG A CA 1
ATOM 591 C C . ARG A 1 73 ? 9.144 7.261 -8.111 1.00 92.69 73 ARG A C 1
ATOM 593 O O . ARG A 1 73 ? 9.524 7.668 -9.203 1.00 92.69 73 ARG A O 1
ATOM 600 N N . SER A 1 74 ? 9.971 6.713 -7.221 1.00 90.62 74 SER A N 1
ATOM 601 C CA . SER A 1 74 ? 11.410 6.547 -7.472 1.00 90.62 74 SER A CA 1
ATOM 602 C C . SER A 1 74 ? 11.672 5.665 -8.694 1.00 90.62 74 SER A C 1
ATOM 604 O O . SER A 1 74 ? 12.455 6.021 -9.573 1.00 90.62 74 SER A O 1
ATOM 606 N N . TYR A 1 75 ? 10.963 4.541 -8.792 1.00 89.06 75 TYR A N 1
ATOM 607 C CA . TYR A 1 75 ? 11.116 3.605 -9.901 1.00 89.06 75 TYR A CA 1
ATOM 608 C C . TYR A 1 75 ? 10.526 4.130 -11.220 1.00 89.06 75 TYR A C 1
ATOM 610 O O . TYR A 1 75 ? 11.077 3.842 -12.280 1.00 89.06 75 TYR A O 1
ATOM 618 N N . MET A 1 76 ? 9.481 4.963 -11.178 1.00 89.06 76 MET A N 1
ATOM 619 C CA . MET A 1 76 ? 8.990 5.691 -12.355 1.00 89.06 76 MET A CA 1
ATOM 620 C C . MET A 1 76 ? 10.053 6.641 -12.919 1.00 89.06 76 MET A C 1
ATOM 622 O O . MET A 1 76 ? 10.317 6.609 -14.118 1.00 89.06 76 MET A O 1
ATOM 626 N N . VAL A 1 77 ? 10.740 7.407 -12.065 1.00 88.00 77 VAL A N 1
ATOM 627 C CA . VAL A 1 77 ? 11.850 8.279 -12.499 1.00 88.00 77 VAL A CA 1
ATOM 628 C C . VAL A 1 77 ? 12.983 7.459 -13.12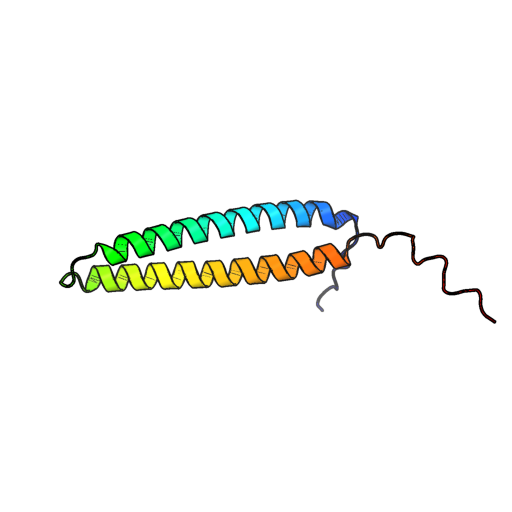7 1.00 88.00 77 VAL A C 1
ATOM 630 O O . VAL A 1 77 ? 13.544 7.841 -14.153 1.00 88.00 77 VAL A O 1
ATOM 633 N N . MET A 1 78 ? 13.306 6.295 -12.554 1.00 84.94 78 MET A N 1
ATOM 634 C CA . MET A 1 78 ? 14.311 5.384 -13.119 1.00 84.94 78 MET A CA 1
ATOM 635 C C . MET A 1 78 ? 13.886 4.831 -14.485 1.00 84.94 78 MET A C 1
ATOM 637 O O . MET A 1 78 ? 14.714 4.726 -15.390 1.00 84.94 78 MET A O 1
ATOM 641 N N . LYS A 1 79 ? 12.598 4.514 -14.653 1.00 83.19 79 LYS A N 1
ATOM 642 C CA . LYS A 1 79 ? 12.028 4.057 -15.925 1.00 83.19 79 LYS A CA 1
ATOM 643 C C . LYS A 1 79 ? 12.133 5.135 -16.996 1.00 83.19 79 LYS A C 1
ATOM 645 O O . LYS A 1 79 ? 12.569 4.845 -18.106 1.00 83.19 79 LYS A O 1
ATOM 650 N N . GLU A 1 80 ? 11.769 6.368 -16.660 1.00 82.94 80 GLU A N 1
ATOM 651 C CA . GLU A 1 80 ? 11.869 7.518 -17.561 1.00 82.94 80 GLU A CA 1
ATOM 652 C C . GLU A 1 80 ? 13.317 7.779 -17.990 1.00 82.94 80 GLU A C 1
ATOM 654 O O . GLU A 1 80 ? 13.571 8.043 -19.163 1.00 82.94 80 GLU A O 1
ATOM 659 N N . ALA A 1 81 ? 14.277 7.637 -17.072 1.00 81.69 81 ALA A N 1
ATOM 660 C CA . ALA A 1 81 ? 15.700 7.792 -17.373 1.00 81.69 81 ALA A CA 1
ATOM 661 C C . ALA A 1 81 ? 16.268 6.664 -18.258 1.00 81.69 81 ALA A C 1
ATOM 663 O O . ALA A 1 81 ? 17.199 6.899 -19.029 1.00 81.69 81 ALA A O 1
ATOM 664 N N . ALA A 1 82 ? 15.725 5.446 -18.151 1.00 76.56 82 ALA A N 1
ATOM 665 C CA . ALA A 1 82 ? 16.128 4.289 -18.954 1.00 76.56 82 ALA A CA 1
ATOM 666 C C . ALA A 1 82 ? 15.417 4.211 -20.318 1.00 76.56 82 ALA A C 1
ATOM 668 O O . ALA A 1 82 ? 15.841 3.446 -21.192 1.00 76.56 82 ALA A O 1
ATOM 669 N N . ALA A 1 83 ? 14.335 4.974 -20.506 1.00 67.94 83 ALA A N 1
ATOM 670 C CA . ALA A 1 83 ? 13.604 5.018 -21.759 1.00 67.94 83 ALA A CA 1
ATOM 671 C C . ALA A 1 83 ? 14.485 5.616 -22.873 1.00 67.94 83 ALA A C 1
ATOM 673 O O . ALA A 1 83 ? 15.185 6.610 -22.654 1.00 67.94 83 ALA A O 1
ATOM 674 N N . PRO A 1 84 ? 14.473 5.040 -24.088 1.00 64.12 84 PRO A N 1
ATOM 675 C CA . PRO A 1 84 ? 15.210 5.608 -25.207 1.00 64.12 84 PRO A CA 1
ATOM 676 C C . PRO A 1 84 ? 14.689 7.023 -25.484 1.00 64.12 84 PRO A C 1
ATOM 678 O O . PRO A 1 84 ? 13.500 7.210 -25.749 1.00 64.12 84 PRO A O 1
ATOM 681 N N . MET A 1 85 ? 15.566 8.032 -25.415 1.00 59.38 85 MET A N 1
ATOM 682 C CA . MET A 1 85 ? 15.189 9.384 -25.826 1.00 59.38 85 MET A CA 1
ATOM 683 C C . MET A 1 85 ? 14.711 9.345 -27.285 1.00 59.38 85 MET A C 1
ATOM 685 O O . MET A 1 85 ? 15.389 8.740 -28.119 1.00 59.38 85 MET A O 1
ATOM 689 N N . PRO A 1 86 ? 13.583 9.994 -27.624 1.00 54.53 86 PRO A N 1
ATOM 690 C CA . PRO A 1 86 ? 13.148 10.084 -29.008 1.00 54.53 86 PRO A CA 1
ATOM 691 C C . PRO A 1 86 ? 14.245 10.755 -29.847 1.00 54.53 86 PRO A C 1
ATOM 693 O O . PRO A 1 86 ? 14.772 11.805 -29.469 1.00 54.53 86 PRO A O 1
ATOM 696 N N . ASP A 1 8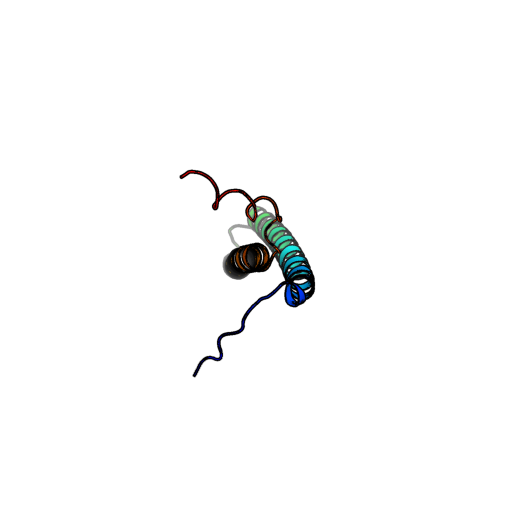7 ? 14.561 10.164 -31.003 1.00 51.22 87 ASP A N 1
ATOM 697 C CA . ASP A 1 87 ? 15.621 10.571 -31.946 1.00 51.22 87 ASP A CA 1
ATOM 698 C C . ASP A 1 87 ? 15.533 12.043 -32.427 1.00 51.22 87 ASP A C 1
ATOM 700 O O . ASP A 1 87 ? 16.458 12.571 -33.046 1.00 51.22 87 ASP A O 1
ATOM 704 N N . ASN A 1 88 ? 14.476 12.778 -32.073 1.00 46.94 88 ASN A N 1
ATOM 705 C CA . ASN A 1 88 ? 14.239 14.169 -32.473 1.00 46.94 88 ASN A CA 1
ATOM 706 C C . ASN A 1 88 ? 15.172 15.22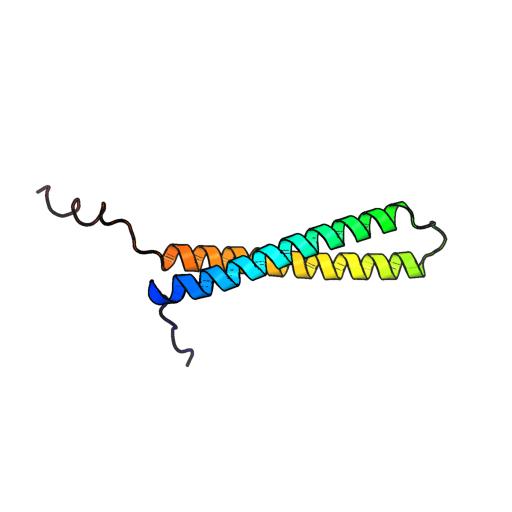0 -31.836 1.00 46.94 88 ASN A C 1
ATOM 708 O O . ASN A 1 88 ? 14.995 16.416 -32.075 1.00 46.94 88 ASN A O 1
ATOM 712 N N . LYS A 1 89 ? 16.194 14.820 -31.068 1.00 48.19 89 LYS A N 1
ATOM 713 C CA . LYS A 1 89 ? 17.273 15.723 -30.610 1.00 48.19 89 LYS A CA 1
ATOM 714 C C . LYS A 1 89 ? 18.668 15.364 -31.129 1.00 48.19 89 LYS A C 1
ATOM 716 O O . LYS A 1 89 ? 19.625 16.042 -30.765 1.00 48.19 89 LYS A O 1
ATOM 721 N N . ARG A 1 90 ? 18.811 14.377 -32.024 1.00 46.47 90 ARG A N 1
ATOM 722 C CA . ARG A 1 90 ? 20.108 14.073 -32.661 1.00 46.47 90 ARG A CA 1
ATOM 723 C C . ARG A 1 90 ? 20.480 15.024 -33.809 1.00 46.47 90 ARG A C 1
ATOM 725 O O . ARG A 1 90 ? 21.635 15.049 -34.214 1.00 46.47 90 ARG A O 1
ATOM 732 N N . GLY A 1 91 ? 19.540 15.846 -34.290 1.00 43.22 91 GLY A N 1
ATOM 733 C CA . GLY A 1 91 ? 19.706 16.668 -35.501 1.00 43.22 91 GLY A CA 1
ATOM 734 C C . GLY A 1 91 ? 19.622 18.194 -35.349 1.00 43.22 91 GLY A C 1
ATOM 735 O O . GLY A 1 91 ? 19.445 18.866 -36.358 1.00 43.22 91 GLY A O 1
ATOM 736 N N . LYS A 1 92 ? 19.710 18.778 -34.142 1.00 46.06 92 LYS A N 1
ATOM 737 C CA . LYS A 1 92 ? 19.679 20.253 -33.959 1.00 46.06 92 LYS A CA 1
ATOM 738 C C . LYS A 1 92 ? 20.739 20.793 -32.988 1.00 46.06 92 LYS A C 1
ATOM 740 O O . LYS A 1 92 ? 20.442 21.635 -32.149 1.00 46.06 92 LYS A O 1
ATOM 745 N N . LYS A 1 93 ? 21.979 20.301 -33.074 1.00 48.19 93 LYS A N 1
ATOM 746 C CA . LYS A 1 93 ? 23.135 20.943 -32.408 1.00 48.19 93 LYS A CA 1
ATOM 747 C C . LYS A 1 93 ? 24.418 21.012 -33.250 1.00 48.19 93 LYS A C 1
ATOM 749 O O . LYS A 1 93 ? 25.486 21.230 -32.702 1.00 48.19 93 LYS A O 1
ATOM 754 N N . PHE A 1 94 ? 24.318 20.874 -34.573 1.00 49.62 94 PHE A N 1
ATOM 755 C CA . PHE A 1 94 ? 25.437 21.133 -35.490 1.00 49.62 94 PHE A CA 1
ATOM 756 C C . PHE A 1 94 ? 24.931 21.775 -36.785 1.00 49.62 94 PHE A C 1
ATOM 758 O O . PHE A 1 94 ? 24.882 21.139 -37.833 1.00 49.62 94 PHE A O 1
ATOM 765 N N . ARG A 1 95 ? 24.478 23.023 -36.687 1.00 45.59 95 ARG A N 1
ATOM 766 C CA . ARG A 1 95 ? 24.415 24.039 -37.752 1.00 45.59 95 ARG A CA 1
ATOM 767 C C . ARG A 1 95 ? 23.979 25.337 -37.079 1.00 45.59 95 ARG A C 1
ATOM 769 O O . ARG A 1 95 ? 23.152 25.256 -36.181 1.00 45.59 95 ARG A O 1
ATOM 776 N N . GLU A 1 96 ? 24.518 26.458 -37.548 1.00 40.25 96 GLU A N 1
ATOM 777 C CA . GLU A 1 96 ? 24.774 27.708 -36.803 1.00 40.25 96 GLU A CA 1
ATOM 778 C C . GLU A 1 96 ? 26.126 27.548 -36.084 1.00 40.25 96 GLU A C 1
ATOM 780 O O . GLU A 1 96 ? 26.201 26.973 -35.001 1.00 40.25 96 GLU A O 1
ATOM 785 N N . LEU A 1 97 ? 27.265 27.666 -36.792 1.00 43.53 97 LEU A N 1
ATOM 786 C CA . LEU A 1 97 ? 27.826 28.910 -37.367 1.00 43.53 97 LEU A CA 1
ATOM 787 C C . LEU A 1 97 ? 27.728 30.079 -36.389 1.00 43.53 97 LEU A C 1
ATOM 789 O O . LEU A 1 97 ? 26.589 30.525 -36.150 1.00 43.53 97 LEU A O 1
#